Protein AF-A0A1B6MTY8-F1 (afdb_monomer_lite)

InterPro domains:
  IPR000742 EGF-like domain [PS50026] (54-88)

Sequence (133 aa):
MTRERWLWIGLLVTILCVFVRCEDEDDDSSDECSTCTTNEDCGEVEACIDGECQDPCADVCQGEATCNTHNHVPYCTCKPGYTFKRAEGCTIKDGGLEPGSKPGPGPNPQPPPPPPLPPPPPPPPPPPPPPPP

pLDDT: mean 71.47, std 15.59, range [40.22, 94.69]

Foldseek 3Di:
DDPVVVVVVVVVVVVVVVPDPDDDPDPDPPLVPACDDAQVSEDQQWGRDPRYTHRPQPPPADDQWDWGGGRNDIWTWHDPQWDQDPVHGTHGPPPPDDPPDDPDPTPDIPPPDPPDDDDDDDDDDDDDDDDDD

Structure (mmCIF, N/CA/C/O backbone):
data_AF-A0A1B6MTY8-F1
#
_entry.id   AF-A0A1B6MTY8-F1
#
loop_
_atom_site.group_PDB
_atom_site.id
_atom_site.type_symbol
_atom_site.label_atom_id
_atom_site.label_alt_id
_atom_site.label_comp_id
_atom_site.label_asym_id
_atom_site.label_entity_id
_atom_site.label_seq_id
_atom_site.pdbx_PDB_ins_code
_atom_site.Cartn_x
_atom_site.Cartn_y
_atom_site.Cartn_z
_atom_site.occupancy
_atom_site.B_iso_or_equiv
_atom_site.auth_seq_id
_atom_site.auth_comp_id
_atom_site.auth_asym_id
_atom_site.auth_atom_id
_atom_site.pdbx_PDB_model_num
ATOM 1 N N . MET A 1 1 ? 16.488 -30.824 -57.886 1.00 49.78 1 MET A N 1
ATOM 2 C CA . MET A 1 1 ? 15.758 -30.553 -56.629 1.00 49.78 1 MET A CA 1
ATOM 3 C C . MET A 1 1 ? 14.552 -29.694 -56.958 1.00 49.78 1 MET A C 1
ATOM 5 O O . MET A 1 1 ? 14.727 -28.615 -57.504 1.00 49.78 1 MET A O 1
ATOM 9 N N . THR A 1 2 ? 13.348 -30.213 -56.747 1.00 46.84 2 THR A N 1
ATOM 10 C CA . THR A 1 2 ? 12.095 -29.625 -57.229 1.00 46.84 2 THR A CA 1
ATOM 11 C C . THR A 1 2 ? 11.581 -28.507 -56.312 1.00 46.84 2 THR A C 1
ATOM 13 O O . THR A 1 2 ? 11.736 -28.566 -55.092 1.00 46.84 2 THR A O 1
ATOM 16 N N . ARG A 1 3 ? 10.974 -27.472 -56.914 1.00 56.12 3 ARG A N 1
ATOM 17 C CA . ARG A 1 3 ? 10.454 -26.245 -56.269 1.00 56.12 3 ARG A CA 1
ATOM 18 C C . ARG A 1 3 ? 9.418 -26.529 -55.171 1.00 56.12 3 ARG A C 1
ATOM 20 O O . ARG A 1 3 ? 9.255 -25.741 -54.249 1.00 56.12 3 ARG A O 1
ATOM 27 N N . GLU A 1 4 ? 8.783 -27.691 -55.238 1.00 52.12 4 GLU A N 1
ATOM 28 C CA . GLU A 1 4 ? 7.852 -28.210 -54.237 1.00 52.12 4 GLU A CA 1
ATOM 29 C C . GLU A 1 4 ? 8.507 -28.556 -52.888 1.00 52.12 4 GLU A C 1
ATOM 31 O O . GLU A 1 4 ? 7.874 -28.338 -51.861 1.00 52.12 4 GLU A O 1
ATOM 36 N N . ARG A 1 5 ? 9.790 -28.959 -52.824 1.00 56.94 5 ARG A N 1
ATOM 37 C CA . ARG A 1 5 ? 10.466 -29.205 -51.526 1.00 56.94 5 ARG A CA 1
ATOM 38 C C . ARG A 1 5 ? 10.658 -27.932 -50.695 1.00 56.94 5 ARG A C 1
ATOM 40 O O . ARG A 1 5 ? 10.595 -28.012 -49.476 1.00 56.94 5 ARG A O 1
ATOM 47 N N . TRP A 1 6 ? 10.841 -26.771 -51.327 1.00 57.31 6 TRP A N 1
ATOM 48 C CA . TRP A 1 6 ? 10.974 -25.489 -50.621 1.00 57.31 6 TRP A CA 1
ATOM 49 C C . TRP A 1 6 ? 9.640 -24.959 -50.097 1.00 57.31 6 TRP A C 1
ATOM 51 O O . TRP A 1 6 ? 9.615 -24.332 -49.045 1.00 57.31 6 TRP A O 1
ATOM 61 N N . LEU A 1 7 ? 8.533 -25.254 -50.787 1.00 59.12 7 LEU A N 1
ATOM 62 C CA . LEU A 1 7 ? 7.194 -24.873 -50.334 1.00 59.12 7 LEU A CA 1
ATOM 63 C C . LEU A 1 7 ? 6.790 -25.646 -49.073 1.00 59.12 7 LEU A C 1
ATOM 65 O O . LEU A 1 7 ? 6.236 -25.046 -48.164 1.00 59.12 7 LEU A O 1
ATOM 69 N N . TRP A 1 8 ? 7.131 -26.935 -48.972 1.00 62.06 8 TRP A N 1
ATOM 70 C CA . TRP A 1 8 ? 6.869 -27.727 -47.763 1.00 62.06 8 TRP A CA 1
ATOM 71 C C . TRP A 1 8 ? 7.764 -27.341 -46.583 1.00 62.06 8 TRP A C 1
ATOM 73 O O . TRP A 1 8 ? 7.287 -27.329 -45.454 1.00 62.06 8 TRP A O 1
ATOM 83 N N . ILE A 1 9 ? 9.031 -26.986 -46.831 1.00 68.00 9 ILE A N 1
ATOM 84 C CA . ILE A 1 9 ? 9.931 -26.472 -45.785 1.00 68.00 9 ILE A CA 1
ATOM 85 C C . ILE A 1 9 ? 9.452 -25.093 -45.312 1.00 68.00 9 ILE A C 1
ATOM 87 O O . ILE A 1 9 ? 9.348 -24.872 -44.113 1.00 68.00 9 ILE A O 1
ATOM 91 N N . GLY A 1 10 ? 9.085 -24.199 -46.237 1.00 64.75 10 GLY A N 1
ATOM 92 C CA . GLY A 1 10 ? 8.529 -22.885 -45.912 1.00 64.75 10 GLY A CA 1
ATOM 93 C C . GLY A 1 10 ? 7.215 -22.977 -45.137 1.00 64.75 10 GLY A C 1
ATOM 94 O O . GLY A 1 10 ? 7.071 -22.290 -44.135 1.00 64.75 10 GLY A O 1
ATOM 95 N N . LEU A 1 11 ? 6.309 -23.880 -45.537 1.00 66.50 11 LEU A N 1
ATOM 96 C CA . LEU A 1 11 ? 5.036 -24.120 -44.853 1.00 66.50 11 LEU A CA 1
ATOM 97 C C . LEU A 1 11 ? 5.248 -24.685 -43.437 1.00 66.50 11 LEU A C 1
ATOM 99 O O . LEU A 1 11 ? 4.600 -24.223 -42.505 1.00 66.50 11 LEU A O 1
ATOM 103 N N . LEU A 1 12 ? 6.176 -25.634 -43.257 1.00 66.94 12 LEU A N 1
ATOM 104 C CA . LEU A 1 12 ? 6.545 -26.174 -41.940 1.00 66.94 12 LEU A CA 1
ATOM 105 C C . LEU A 1 12 ? 7.155 -25.105 -41.024 1.00 66.94 12 LEU A C 1
ATOM 107 O O . LEU A 1 12 ? 6.809 -25.064 -39.848 1.00 66.94 12 LEU A O 1
ATOM 111 N N . VAL A 1 13 ? 8.007 -24.224 -41.557 1.00 69.06 13 VAL A N 1
ATOM 112 C CA . VAL A 1 13 ? 8.615 -23.114 -40.802 1.00 69.06 13 VAL A CA 1
ATOM 113 C C . VAL A 1 13 ? 7.567 -22.061 -40.426 1.00 69.06 13 VAL A C 1
ATOM 115 O O . VAL A 1 13 ? 7.513 -21.653 -39.272 1.00 69.06 13 VAL A O 1
ATOM 118 N N . THR A 1 14 ? 6.659 -21.688 -41.335 1.00 65.69 14 THR A N 1
ATOM 119 C CA . THR A 1 14 ? 5.555 -20.765 -41.008 1.00 65.69 14 THR A CA 1
ATOM 120 C C . THR A 1 14 ? 4.542 -21.367 -40.037 1.00 65.69 14 THR A C 1
ATOM 122 O O . THR A 1 14 ? 4.039 -20.655 -39.179 1.00 65.69 14 THR A O 1
ATOM 125 N N . ILE A 1 15 ? 4.245 -22.668 -40.135 1.00 68.50 15 ILE A N 1
ATOM 126 C CA . ILE A 1 15 ? 3.325 -23.340 -39.208 1.00 68.50 15 ILE A CA 1
ATOM 127 C C . ILE A 1 15 ? 3.959 -23.443 -37.816 1.00 68.50 15 ILE A C 1
ATOM 129 O O . ILE A 1 15 ? 3.256 -23.222 -36.838 1.00 68.50 15 ILE A O 1
ATOM 133 N N . LEU A 1 16 ? 5.268 -23.697 -37.707 1.00 61.19 16 LEU A N 1
ATOM 134 C CA . LEU A 1 16 ? 5.979 -23.666 -36.422 1.00 61.19 16 LEU A CA 1
ATOM 135 C C . LEU A 1 16 ? 6.031 -22.252 -35.813 1.00 61.19 16 LEU A C 1
ATOM 137 O O . LEU A 1 16 ? 5.823 -22.127 -34.611 1.00 61.19 16 LEU A O 1
ATOM 141 N N . CYS A 1 17 ? 6.192 -21.194 -36.619 1.00 58.16 17 CYS A N 1
ATOM 142 C CA . CYS A 1 17 ? 6.117 -19.806 -36.135 1.00 58.16 17 CYS A CA 1
ATOM 143 C C . CYS A 1 17 ? 4.726 -19.403 -35.609 1.00 58.16 17 CYS A C 1
ATOM 145 O O . CYS A 1 17 ? 4.636 -18.555 -34.734 1.00 58.16 17 CYS A O 1
ATOM 147 N N . VAL A 1 18 ? 3.634 -19.990 -36.115 1.00 63.50 18 VAL A N 1
ATOM 148 C CA . VAL A 1 18 ? 2.256 -19.611 -35.726 1.00 63.50 18 VAL A CA 1
ATOM 149 C C . VAL A 1 18 ? 1.808 -20.243 -34.392 1.00 63.50 18 VAL A C 1
ATOM 151 O O . VAL A 1 18 ? 0.824 -19.794 -33.808 1.00 63.50 18 VAL A O 1
ATOM 154 N N . PHE A 1 19 ? 2.512 -21.260 -33.877 1.00 54.69 19 PHE A N 1
ATOM 155 C CA . PHE A 1 19 ? 2.186 -21.907 -32.592 1.00 54.69 19 PHE A CA 1
ATOM 156 C C . PHE A 1 19 ? 2.894 -21.304 -31.370 1.00 54.69 19 PHE A C 1
ATOM 158 O O . PHE A 1 19 ? 2.528 -21.637 -30.242 1.00 54.69 19 PHE A O 1
ATOM 165 N N . VAL A 1 20 ? 3.856 -20.407 -31.567 1.00 52.75 20 VAL A N 1
ATOM 166 C CA . VAL A 1 20 ? 4.488 -19.662 -30.478 1.00 52.75 20 VAL A CA 1
ATOM 167 C C . VAL A 1 20 ? 3.592 -18.476 -30.134 1.00 52.75 20 VAL A C 1
ATOM 169 O O . VAL A 1 20 ? 3.550 -17.465 -30.829 1.00 52.75 20 VAL A O 1
ATOM 172 N N . ARG A 1 21 ? 2.838 -18.612 -29.046 1.00 63.91 21 ARG A N 1
ATOM 173 C CA . ARG A 1 21 ? 2.448 -17.445 -28.257 1.00 63.91 21 ARG A CA 1
ATOM 174 C C . ARG A 1 21 ? 3.664 -17.112 -27.384 1.00 63.91 21 ARG A C 1
ATOM 176 O O . ARG A 1 21 ? 3.948 -17.886 -26.476 1.00 63.91 21 ARG A O 1
ATOM 183 N N . CYS A 1 22 ? 4.335 -16.001 -27.699 1.00 58.56 22 CYS A N 1
ATOM 184 C CA . CYS A 1 22 ? 5.402 -15.345 -26.924 1.00 58.56 22 CYS A CA 1
ATOM 185 C C . CYS A 1 22 ? 6.779 -16.062 -26.877 1.00 58.56 22 CYS A C 1
ATOM 187 O O . CYS A 1 22 ? 7.146 -16.616 -25.848 1.00 58.56 22 CYS A O 1
ATOM 189 N N . GLU A 1 23 ? 7.564 -15.995 -27.960 1.00 59.91 23 GLU A N 1
ATOM 190 C CA . GLU A 1 23 ? 9.046 -16.077 -27.946 1.00 59.91 23 GLU A CA 1
ATOM 191 C C . GLU A 1 23 ? 9.582 -15.064 -28.977 1.00 59.91 23 GLU A C 1
ATOM 193 O O . GLU A 1 23 ? 10.063 -15.433 -30.048 1.00 59.91 23 GLU A O 1
ATOM 198 N N . ASP A 1 24 ? 9.427 -13.770 -28.688 1.00 53.91 24 ASP A N 1
ATOM 199 C CA . ASP A 1 24 ? 10.161 -12.712 -29.386 1.00 53.91 24 ASP A CA 1
ATOM 200 C C . ASP A 1 24 ? 11.582 -12.635 -28.782 1.00 53.91 24 ASP A C 1
ATOM 202 O O . ASP A 1 24 ? 11.755 -12.294 -27.615 1.00 53.91 24 ASP A O 1
ATOM 206 N N . GLU A 1 25 ? 12.604 -13.011 -29.563 1.00 66.62 25 GLU A N 1
ATOM 207 C CA . GLU A 1 25 ? 14.043 -12.938 -29.222 1.00 66.62 25 GLU A CA 1
ATOM 208 C C . GLU A 1 25 ? 14.661 -11.543 -29.495 1.00 66.62 25 GLU A C 1
ATOM 210 O O . GLU A 1 25 ? 15.845 -11.433 -29.812 1.00 66.62 25 GLU A O 1
ATOM 215 N N . ASP A 1 26 ? 13.897 -10.462 -29.329 1.00 57.94 26 ASP A N 1
ATOM 216 C CA . ASP A 1 26 ? 14.440 -9.103 -29.242 1.00 57.94 26 ASP A CA 1
ATOM 217 C C . ASP A 1 26 ? 14.008 -8.477 -27.898 1.00 57.94 26 ASP A C 1
ATOM 219 O O . ASP A 1 26 ? 12.828 -8.353 -27.590 1.00 57.94 26 ASP A O 1
ATOM 223 N N . ASP A 1 27 ? 15.021 -8.166 -27.088 1.00 57.50 27 ASP A N 1
ATOM 224 C CA . ASP A 1 27 ? 15.048 -7.497 -25.778 1.00 57.50 27 ASP A CA 1
ATOM 225 C C . ASP A 1 27 ? 13.931 -6.431 -25.591 1.00 57.50 27 ASP A C 1
ATOM 227 O O . ASP A 1 27 ? 13.821 -5.523 -26.415 1.00 57.50 27 ASP A O 1
ATOM 231 N N . ASP A 1 28 ? 13.173 -6.521 -24.479 1.00 55.25 28 ASP A N 1
ATOM 232 C CA . ASP A 1 28 ? 12.121 -5.585 -23.986 1.00 55.25 28 ASP A CA 1
ATOM 233 C C . ASP A 1 28 ? 10.642 -5.889 -24.366 1.00 55.25 28 ASP A C 1
ATOM 235 O O . ASP A 1 28 ? 9.925 -5.047 -24.899 1.00 55.25 28 ASP A O 1
ATOM 239 N N . SER A 1 29 ? 10.132 -7.100 -24.090 1.00 58.72 29 SER A N 1
ATOM 240 C CA . SER A 1 29 ? 8.674 -7.364 -24.122 1.00 58.72 29 SER A CA 1
ATOM 241 C C . SER A 1 29 ? 8.241 -8.417 -23.095 1.00 58.72 29 SER A C 1
ATOM 243 O O . SER A 1 29 ? 7.700 -9.477 -23.408 1.00 58.72 29 SER A O 1
ATOM 245 N N . SER A 1 30 ? 8.496 -8.134 -21.820 1.00 55.12 30 SER A N 1
ATOM 246 C CA . SER A 1 30 ? 7.853 -8.854 -20.705 1.00 55.12 30 SER A CA 1
ATOM 247 C C . SER A 1 30 ? 6.538 -8.196 -20.258 1.00 55.12 30 SER A C 1
ATOM 249 O O . SER A 1 30 ? 5.935 -8.632 -19.282 1.00 55.12 30 SER A O 1
ATOM 251 N N . ASP A 1 31 ? 6.075 -7.179 -20.987 1.00 55.59 31 ASP A N 1
ATOM 252 C CA . ASP A 1 31 ? 4.975 -6.283 -20.606 1.00 55.59 31 ASP A CA 1
ATOM 253 C C . ASP A 1 31 ? 3.577 -6.760 -21.053 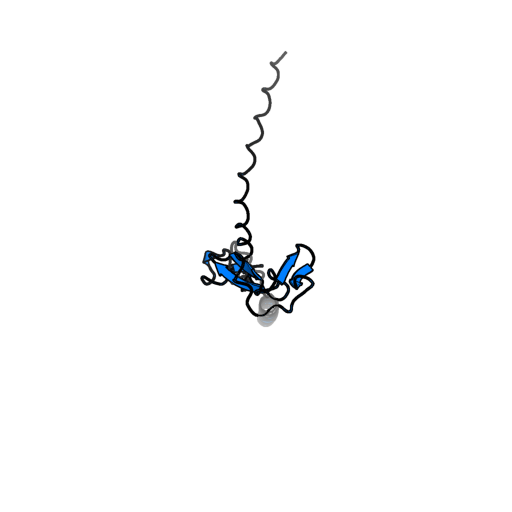1.00 55.59 31 ASP A C 1
ATOM 255 O O . ASP A 1 31 ? 2.567 -6.138 -20.734 1.00 55.59 31 ASP A O 1
ATOM 259 N N . GLU A 1 32 ? 3.465 -7.893 -21.749 1.00 62.84 32 GLU A N 1
ATOM 260 C CA . GLU A 1 32 ? 2.199 -8.362 -22.346 1.00 62.84 32 GLU A CA 1
ATOM 261 C C . GLU A 1 32 ? 1.348 -9.264 -21.418 1.00 62.84 32 GLU A C 1
ATOM 263 O O . GLU A 1 32 ? 0.620 -10.141 -21.888 1.00 62.84 32 GLU A O 1
ATOM 268 N N . CYS A 1 33 ? 1.391 -9.063 -20.094 1.00 67.75 33 CYS A N 1
ATOM 269 C CA . CYS A 1 33 ? 0.287 -9.486 -19.209 1.00 67.75 33 CYS A CA 1
ATOM 270 C C . CYS A 1 33 ? 0.227 -8.731 -17.869 1.00 67.75 33 CYS A C 1
ATOM 272 O O . CYS A 1 33 ? -0.323 -9.247 -16.897 1.00 67.75 33 CYS A O 1
ATOM 274 N N . SER A 1 34 ? 0.789 -7.527 -17.789 1.00 72.25 34 SER A N 1
ATOM 275 C CA . SER A 1 34 ? 0.608 -6.644 -16.634 1.00 72.25 34 SER A CA 1
ATOM 276 C C . SER A 1 34 ? -0.032 -5.346 -17.106 1.00 72.25 34 SER A C 1
ATOM 278 O O . SER A 1 34 ? 0.517 -4.650 -17.955 1.00 72.25 34 SER A O 1
ATOM 280 N N . THR A 1 35 ? -1.209 -5.016 -16.578 1.00 84.62 35 THR A N 1
ATOM 281 C CA . THR A 1 35 ? -1.914 -3.763 -16.879 1.00 84.62 35 THR A CA 1
ATOM 282 C C . THR A 1 35 ? -1.286 -2.563 -16.171 1.00 84.62 35 THR A C 1
ATOM 284 O O . THR A 1 35 ? -1.578 -1.429 -16.536 1.00 84.62 35 THR A O 1
ATOM 287 N N . CYS A 1 36 ? -0.484 -2.800 -15.132 1.00 89.44 36 CYS A N 1
ATOM 288 C CA . CYS A 1 36 ? 0.183 -1.773 -14.343 1.00 89.44 36 CYS A CA 1
ATOM 289 C C . CYS A 1 36 ? 1.546 -2.264 -13.849 1.00 89.44 36 CYS A C 1
ATOM 291 O O . CYS A 1 36 ? 1.744 -3.461 -13.627 1.00 89.44 36 CYS A O 1
ATOM 293 N N . THR A 1 37 ? 2.454 -1.320 -13.607 1.00 88.69 37 THR A N 1
ATOM 294 C CA . THR A 1 37 ? 3.766 -1.589 -12.990 1.00 88.69 37 THR A CA 1
ATOM 295 C C . THR A 1 37 ? 3.913 -0.825 -11.676 1.00 88.69 37 THR A C 1
ATOM 297 O O . THR A 1 37 ? 4.613 -1.254 -10.756 1.00 88.69 37 THR A O 1
ATOM 300 N N . THR A 1 38 ? 3.229 0.309 -11.560 1.00 88.81 38 THR A N 1
ATOM 301 C CA . THR A 1 38 ? 3.229 1.189 -10.399 1.00 88.81 38 THR A CA 1
ATOM 302 C C . THR A 1 38 ? 1.805 1.572 -10.017 1.00 88.81 38 THR A C 1
ATOM 304 O O . THR A 1 38 ? 0.877 1.507 -10.817 1.00 88.81 38 THR A O 1
ATOM 307 N N . ASN A 1 39 ? 1.615 2.000 -8.770 1.00 87.12 39 ASN A N 1
ATOM 308 C CA . ASN A 1 39 ? 0.309 2.458 -8.301 1.00 87.12 39 ASN A CA 1
ATOM 309 C C . ASN A 1 39 ? -0.227 3.656 -9.103 1.00 87.12 39 ASN A C 1
ATOM 311 O O . ASN A 1 39 ? -1.433 3.778 -9.267 1.00 87.12 39 ASN A O 1
ATOM 315 N N . GLU A 1 40 ? 0.664 4.498 -9.631 1.00 90.19 40 GLU A N 1
ATOM 316 C CA . GLU A 1 40 ? 0.315 5.684 -10.423 1.00 90.19 40 GLU A CA 1
ATOM 317 C C . GLU A 1 40 ? -0.265 5.332 -11.804 1.00 90.19 40 GLU A C 1
ATOM 319 O O . GLU A 1 40 ? -0.911 6.177 -12.422 1.00 90.19 40 GLU A O 1
ATOM 324 N N . ASP A 1 41 ? -0.077 4.090 -12.269 1.00 90.31 41 ASP A N 1
ATOM 325 C CA . ASP A 1 41 ? -0.712 3.573 -13.488 1.00 90.31 41 ASP A CA 1
ATOM 326 C C . ASP A 1 41 ? -2.209 3.271 -13.281 1.00 90.31 41 ASP A C 1
ATOM 328 O O . ASP A 1 41 ? -2.957 3.117 -14.248 1.00 90.31 41 ASP A O 1
ATOM 332 N N . CYS A 1 42 ? -2.657 3.195 -12.025 1.00 89.81 42 CYS A N 1
ATOM 333 C CA . CYS A 1 42 ? -4.028 2.878 -11.643 1.00 89.81 42 CYS A CA 1
ATOM 334 C C . CYS A 1 42 ? -4.816 4.125 -11.216 1.00 89.81 42 CYS A C 1
ATOM 336 O O . CYS A 1 42 ? -4.257 5.183 -10.917 1.00 89.81 42 CYS A O 1
ATOM 338 N N . GLY A 1 43 ? -6.146 4.005 -11.164 1.00 88.69 43 GLY A N 1
ATOM 339 C CA . GLY A 1 43 ? -7.012 5.072 -10.670 1.00 88.69 43 GLY A CA 1
ATOM 340 C C . GLY A 1 43 ? -6.723 5.460 -9.214 1.00 88.69 43 GLY A C 1
ATOM 341 O O . GLY A 1 43 ? -6.105 4.727 -8.448 1.00 88.69 43 GLY A O 1
ATOM 342 N N . GLU A 1 44 ? -7.236 6.617 -8.794 1.00 85.50 44 GLU A N 1
ATOM 343 C CA . GLU A 1 44 ? -7.040 7.181 -7.443 1.00 85.50 44 GLU A CA 1
ATOM 344 C C . GLU A 1 44 ? -7.482 6.256 -6.284 1.00 85.50 44 GLU A C 1
ATOM 346 O O . GLU A 1 44 ? -6.982 6.367 -5.160 1.00 85.50 44 GLU A O 1
ATOM 351 N N . VAL A 1 45 ? -8.411 5.339 -6.565 1.00 83.81 45 VAL A N 1
ATOM 352 C CA . VAL A 1 45 ? -8.965 4.350 -5.625 1.00 83.81 45 VAL A CA 1
ATOM 353 C C . VAL A 1 45 ? -8.452 2.924 -5.858 1.00 83.81 45 VAL A C 1
ATOM 355 O O . VAL A 1 45 ? -8.858 2.016 -5.139 1.00 83.81 45 VAL A O 1
ATOM 358 N N . GLU A 1 46 ? -7.562 2.718 -6.823 1.00 89.06 46 GLU A N 1
ATOM 359 C CA . GLU A 1 46 ? -7.030 1.406 -7.214 1.00 89.06 46 GLU A CA 1
ATOM 360 C C . GLU A 1 46 ? -5.539 1.335 -6.884 1.00 89.06 46 GLU A C 1
ATOM 362 O O . GLU A 1 46 ? -4.900 2.360 -6.708 1.00 89.06 46 GLU A O 1
ATOM 367 N N . ALA A 1 47 ? -4.958 0.150 -6.768 1.00 90.69 47 ALA A N 1
ATOM 368 C CA . ALA A 1 47 ? -3.525 -0.036 -6.568 1.00 90.69 47 ALA A CA 1
ATOM 369 C C . ALA A 1 47 ? -3.014 -1.098 -7.536 1.00 90.69 47 ALA A C 1
ATOM 371 O O . ALA A 1 47 ? -3.773 -1.972 -7.957 1.00 90.69 47 ALA A O 1
ATOM 372 N N . CYS A 1 48 ? -1.727 -1.034 -7.869 1.00 92.06 48 CYS A N 1
ATOM 373 C CA . CYS A 1 48 ? -1.124 -2.048 -8.712 1.00 92.06 48 CYS A CA 1
ATOM 374 C C . CYS A 1 48 ? -0.753 -3.263 -7.863 1.00 92.06 48 CYS A C 1
ATOM 376 O O . CYS A 1 48 ? 0.174 -3.209 -7.049 1.00 92.06 48 CYS A O 1
ATOM 378 N N . ILE A 1 49 ? -1.509 -4.346 -8.025 1.00 87.94 49 ILE A N 1
ATOM 379 C CA . ILE A 1 49 ? -1.374 -5.579 -7.251 1.00 87.94 49 ILE A CA 1
ATOM 380 C C . ILE A 1 49 ? -1.202 -6.724 -8.243 1.00 87.94 49 ILE A C 1
ATOM 382 O O . ILE A 1 49 ? -2.065 -6.956 -9.085 1.00 87.94 49 ILE A O 1
ATOM 386 N N . ASP A 1 50 ? -0.056 -7.404 -8.162 1.00 86.62 50 ASP A N 1
ATOM 387 C CA . ASP A 1 50 ? 0.308 -8.521 -9.046 1.00 86.62 50 ASP A CA 1
ATOM 388 C C . ASP A 1 50 ? 0.237 -8.182 -10.550 1.00 86.62 50 ASP A C 1
ATOM 390 O O . ASP A 1 50 ? -0.017 -9.040 -11.390 1.00 86.62 50 ASP A O 1
ATOM 394 N N . GLY A 1 51 ? 0.502 -6.918 -10.897 1.00 86.25 51 GLY A N 1
ATOM 395 C CA . GLY A 1 51 ? 0.479 -6.439 -12.279 1.00 86.25 51 GLY A CA 1
ATOM 396 C C . GLY A 1 51 ? -0.915 -6.093 -12.801 1.00 86.25 51 GLY A C 1
ATOM 397 O O . GLY A 1 51 ? -1.055 -5.819 -13.988 1.00 86.25 51 GLY A O 1
ATOM 398 N N . GLU A 1 52 ? -1.938 -6.064 -11.946 1.00 89.06 52 GLU A N 1
ATOM 399 C CA . GLU A 1 52 ? -3.292 -5.634 -12.296 1.00 89.06 52 GLU A CA 1
ATOM 400 C C . GLU A 1 52 ? -3.761 -4.496 -11.379 1.00 89.06 52 GLU A C 1
ATOM 402 O O . GLU A 1 52 ? -3.474 -4.478 -10.178 1.00 89.06 52 GLU A O 1
ATOM 407 N N . CYS A 1 53 ? -4.504 -3.534 -11.933 1.00 91.19 53 CYS A N 1
ATOM 408 C CA . CYS A 1 53 ? -5.143 -2.496 -11.126 1.00 91.19 53 CYS A CA 1
ATOM 409 C C . CYS A 1 53 ? -6.334 -3.089 -10.375 1.00 91.19 53 CYS A C 1
ATOM 411 O O . CYS A 1 53 ? -7.323 -3.502 -10.981 1.00 91.19 53 CYS A O 1
ATOM 413 N N . GLN A 1 54 ? -6.227 -3.142 -9.051 1.00 90.31 54 GLN A N 1
ATOM 414 C CA . GLN A 1 54 ? -7.229 -3.746 -8.180 1.00 90.31 54 GLN A CA 1
ATOM 415 C C . GLN A 1 54 ? -7.540 -2.832 -6.998 1.00 90.31 54 GLN A C 1
ATOM 417 O O . GLN A 1 54 ? -6.705 -2.049 -6.548 1.00 90.31 54 GLN A O 1
ATOM 422 N N . ASP A 1 55 ? -8.761 -2.936 -6.478 1.00 87.75 55 ASP A N 1
ATOM 423 C CA . ASP A 1 55 ? -9.162 -2.224 -5.271 1.00 87.75 55 ASP A CA 1
ATOM 424 C C . ASP A 1 55 ? -8.405 -2.795 -4.055 1.00 87.75 55 ASP A C 1
ATOM 426 O O . ASP A 1 55 ? -8.632 -3.948 -3.674 1.00 87.75 55 ASP A O 1
ATOM 430 N N . PRO A 1 56 ? -7.529 -2.015 -3.393 1.00 83.69 56 PRO A N 1
ATOM 431 C CA . PRO A 1 56 ? -6.733 -2.521 -2.277 1.00 83.69 56 PRO A CA 1
ATOM 432 C C . PRO A 1 56 ? -7.583 -2.813 -1.029 1.00 83.69 56 PRO A C 1
ATOM 434 O O . PRO A 1 56 ? -7.079 -3.349 -0.041 1.00 83.69 56 PRO A O 1
ATOM 437 N N . CYS A 1 57 ? -8.868 -2.448 -1.035 1.00 81.62 57 CYS A N 1
ATOM 438 C CA . CYS A 1 57 ? -9.806 -2.712 0.047 1.00 81.62 57 CYS A CA 1
ATOM 439 C C . CYS A 1 57 ? -10.366 -4.145 0.051 1.00 81.62 57 CYS A C 1
ATOM 441 O O . CYS A 1 57 ? -10.802 -4.592 1.118 1.00 81.62 57 CYS A O 1
ATOM 443 N N . ALA A 1 58 ? -10.339 -4.863 -1.078 1.00 78.56 58 ALA A N 1
ATOM 444 C CA . ALA A 1 58 ? -10.980 -6.173 -1.231 1.00 78.56 58 ALA A CA 1
ATOM 445 C C . ALA A 1 58 ? -10.468 -7.236 -0.238 1.00 78.56 58 ALA A C 1
ATOM 447 O O . ALA A 1 58 ? -11.269 -8.00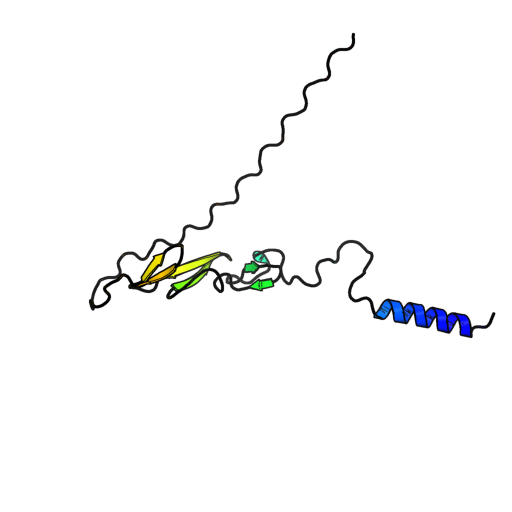3 0.299 1.00 78.56 58 ALA A O 1
ATOM 448 N N . ASP A 1 59 ? -9.166 -7.226 0.071 1.00 71.50 59 ASP A N 1
ATOM 449 C CA . ASP A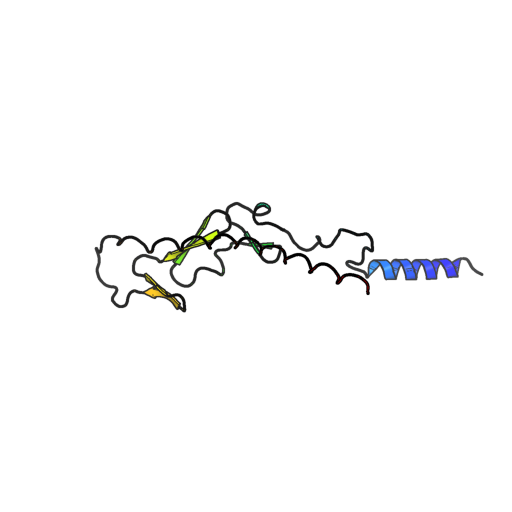 1 59 ? -8.519 -8.265 0.891 1.00 71.50 59 ASP A CA 1
ATOM 450 C C . ASP A 1 59 ? -7.988 -7.776 2.248 1.00 71.50 59 ASP A C 1
ATOM 452 O O . ASP A 1 59 ? -7.563 -8.574 3.090 1.00 71.50 59 ASP A O 1
ATOM 456 N N . VAL A 1 60 ? -8.013 -6.464 2.504 1.00 73.94 60 VAL A N 1
ATOM 457 C CA . VAL A 1 60 ? -7.358 -5.885 3.690 1.00 73.94 60 VAL A CA 1
ATOM 458 C C . VAL A 1 60 ? -8.311 -5.716 4.870 1.00 73.94 60 VAL A C 1
ATOM 460 O O . VAL A 1 60 ? -7.937 -5.994 6.015 1.00 73.94 60 VAL A O 1
ATOM 463 N N . CYS A 1 61 ? -9.548 -5.278 4.629 1.00 74.12 61 CYS A N 1
ATOM 464 C CA . CYS A 1 61 ? -10.501 -5.021 5.706 1.00 74.12 61 CYS A CA 1
ATOM 465 C C . CYS A 1 61 ? -11.426 -6.217 5.930 1.00 74.12 61 CYS A C 1
ATOM 467 O O . CYS A 1 61 ? -12.226 -6.571 5.073 1.00 74.12 61 CYS A O 1
ATOM 469 N N . GLN A 1 62 ? -11.368 -6.803 7.127 1.00 71.25 62 GLN A N 1
ATOM 470 C CA . GLN A 1 62 ? -12.194 -7.953 7.500 1.00 71.25 62 GLN A CA 1
ATOM 471 C C . GLN A 1 62 ? -13.312 -7.564 8.482 1.00 71.25 62 GLN A C 1
ATOM 473 O O . GLN A 1 62 ? -13.100 -6.787 9.422 1.00 71.25 62 GLN A O 1
ATOM 478 N N . GLY A 1 63 ? -14.492 -8.165 8.303 1.00 73.12 63 GLY A N 1
ATOM 479 C CA . GLY A 1 63 ? -15.660 -7.993 9.174 1.00 73.12 63 GLY A CA 1
ATOM 480 C C . GLY A 1 63 ? -16.514 -6.764 8.839 1.00 73.12 63 GLY A C 1
ATOM 481 O O . GLY A 1 63 ? -16.570 -6.313 7.700 1.00 73.12 63 GLY A O 1
ATOM 482 N N . GLU A 1 64 ? -17.200 -6.212 9.843 1.00 74.00 64 GLU A N 1
ATOM 483 C CA . GLU A 1 64 ? -18.100 -5.053 9.702 1.00 74.00 64 GLU A CA 1
ATOM 484 C C . GLU A 1 64 ? -17.312 -3.727 9.699 1.00 74.00 64 GLU A C 1
ATOM 486 O O . GLU A 1 64 ? -17.454 -2.873 10.585 1.00 74.00 64 GLU A O 1
ATOM 491 N N . ALA A 1 65 ? -16.440 -3.581 8.701 1.00 78.31 65 ALA A N 1
ATOM 492 C CA . ALA A 1 65 ? -15.616 -2.404 8.454 1.00 78.31 65 ALA A CA 1
ATOM 493 C C . ALA A 1 65 ? -16.037 -1.698 7.159 1.00 78.31 65 ALA A C 1
ATOM 495 O O . ALA A 1 65 ? -16.335 -2.335 6.155 1.00 78.31 65 ALA A O 1
ATOM 496 N N . THR A 1 66 ? -16.019 -0.371 7.172 1.00 82.25 66 THR A N 1
ATOM 497 C CA . THR A 1 66 ? -16.023 0.447 5.960 1.00 82.25 66 THR A CA 1
ATOM 498 C C . THR A 1 66 ? -14.576 0.648 5.524 1.00 82.25 66 THR A C 1
ATOM 500 O O . THR A 1 66 ? -13.781 1.173 6.307 1.00 82.25 66 THR A O 1
ATOM 503 N N . CYS A 1 67 ? -14.236 0.250 4.299 1.00 82.00 67 CYS A N 1
ATOM 504 C CA . CYS A 1 67 ? -12.934 0.549 3.711 1.00 82.00 67 CYS A CA 1
ATOM 505 C C . CYS A 1 67 ? -12.994 1.802 2.837 1.00 82.00 67 CYS A C 1
ATOM 507 O O . CYS A 1 67 ? -14.007 2.071 2.187 1.00 82.00 67 CYS A O 1
ATOM 509 N N . ASN A 1 68 ? -11.915 2.575 2.838 1.00 84.56 68 ASN A N 1
ATOM 510 C CA . ASN A 1 68 ? -11.727 3.694 1.932 1.00 84.56 68 ASN A CA 1
ATOM 511 C C . ASN A 1 68 ? -10.285 3.699 1.419 1.00 84.56 68 ASN A C 1
ATOM 513 O O . ASN A 1 68 ? -9.357 3.639 2.222 1.00 84.56 68 ASN A O 1
ATOM 517 N N . THR A 1 69 ? -10.093 3.770 0.107 1.00 81.38 69 THR A N 1
ATOM 518 C CA . THR A 1 69 ? -8.757 3.858 -0.487 1.00 81.38 69 THR A CA 1
ATOM 519 C C . THR A 1 69 ? -8.325 5.315 -0.548 1.00 81.38 69 THR A C 1
ATOM 521 O O . THR A 1 69 ? -9.057 6.165 -1.049 1.00 81.38 69 THR A O 1
ATOM 524 N N . HIS A 1 70 ? -7.132 5.612 -0.042 1.00 84.62 70 HIS A N 1
ATOM 525 C CA . HIS A 1 70 ? -6.535 6.936 -0.144 1.00 84.62 70 HIS A CA 1
ATOM 526 C C . HIS A 1 70 ? -5.074 6.803 -0.562 1.00 84.62 70 HIS A C 1
ATOM 528 O O . HIS A 1 70 ? -4.272 6.203 0.156 1.00 84.62 70 HIS A O 1
ATOM 534 N N . ASN A 1 71 ? -4.729 7.375 -1.720 1.00 85.31 71 ASN A N 1
ATOM 535 C CA . ASN A 1 71 ? -3.392 7.292 -2.313 1.00 85.31 71 ASN A CA 1
ATOM 536 C C . ASN A 1 71 ? -2.932 5.835 -2.514 1.00 85.31 71 ASN A C 1
ATOM 538 O O . ASN A 1 71 ? -1.841 5.466 -2.077 1.00 85.31 71 ASN A O 1
ATOM 542 N N . HIS A 1 72 ? -3.793 5.005 -3.116 1.00 86.88 72 HIS A N 1
ATOM 543 C CA . HIS A 1 72 ? -3.542 3.577 -3.372 1.00 86.88 72 HIS A CA 1
ATOM 544 C C . HIS A 1 72 ? -3.346 2.722 -2.098 1.00 86.88 72 HIS A C 1
ATOM 546 O O . HIS A 1 72 ? -2.922 1.570 -2.168 1.00 86.88 72 HIS A O 1
ATOM 552 N N . VAL A 1 73 ? -3.651 3.276 -0.914 1.00 84.06 73 VAL A N 1
ATOM 553 C CA . VAL A 1 73 ? -3.544 2.600 0.388 1.00 84.06 73 VAL A CA 1
ATOM 554 C C . VAL A 1 73 ? -4.941 2.406 0.987 1.00 84.06 73 VAL A C 1
ATOM 556 O O . VAL A 1 73 ? -5.708 3.370 1.058 1.00 84.06 73 VAL A O 1
ATOM 559 N N . PRO A 1 74 ? -5.286 1.198 1.462 1.00 80.12 74 PRO A N 1
ATOM 560 C CA . PRO A 1 74 ? -6.586 0.928 2.061 1.00 80.12 74 PRO A CA 1
ATOM 561 C C . PRO A 1 74 ? -6.644 1.403 3.518 1.00 80.12 74 PRO A C 1
ATOM 563 O O . PRO A 1 74 ? -5.763 1.111 4.331 1.00 80.12 74 PRO A O 1
ATOM 566 N N . TYR A 1 75 ? -7.726 2.096 3.870 1.00 81.19 75 TYR A N 1
ATOM 567 C CA . TYR A 1 75 ? -8.031 2.543 5.227 1.00 81.19 75 TYR A CA 1
ATOM 568 C C . TYR A 1 75 ? -9.310 1.882 5.743 1.00 81.19 75 TYR A C 1
ATOM 570 O O . TYR A 1 75 ? -10.414 2.180 5.289 1.00 81.19 75 TYR A O 1
ATOM 578 N N . CYS A 1 76 ? -9.170 1.023 6.753 1.00 79.94 76 CYS A N 1
ATOM 579 C CA . CYS A 1 76 ? -10.294 0.346 7.395 1.00 79.94 76 CYS A CA 1
ATOM 580 C C . CYS A 1 76 ? -10.854 1.161 8.570 1.00 79.94 76 CYS A C 1
ATOM 582 O O . CYS A 1 76 ? -10.119 1.546 9.482 1.00 79.94 76 CYS A O 1
ATOM 584 N N . THR A 1 77 ? -12.174 1.347 8.608 1.00 80.06 77 THR A N 1
ATOM 585 C CA . THR A 1 77 ? -12.899 1.948 9.738 1.00 80.06 77 THR A CA 1
ATOM 586 C C . THR A 1 77 ? -14.020 1.016 10.198 1.00 80.06 77 THR A C 1
ATOM 588 O O . THR A 1 77 ? -14.959 0.767 9.450 1.00 80.06 77 THR A O 1
ATOM 591 N N . CYS A 1 78 ? -13.973 0.503 11.432 1.00 79.50 78 CYS A N 1
ATOM 592 C CA . CYS A 1 78 ? -15.051 -0.352 11.949 1.00 79.50 78 CYS A CA 1
ATOM 593 C C . CYS A 1 78 ? -16.372 0.420 12.109 1.00 79.50 78 CYS A C 1
ATOM 595 O O . CYS A 1 78 ? -16.370 1.580 12.540 1.00 79.50 78 CYS A O 1
ATOM 597 N N . LYS A 1 79 ? -17.509 -0.244 11.855 1.00 75.88 79 LYS A N 1
ATOM 598 C CA . LYS A 1 79 ? -18.833 0.317 12.160 1.00 75.88 79 LYS A CA 1
ATOM 599 C C . LYS A 1 79 ? -18.963 0.664 13.653 1.00 75.88 79 LYS A C 1
ATOM 601 O O . LYS A 1 79 ? -18.344 0.017 14.505 1.00 75.88 79 LYS A O 1
ATOM 606 N N . PRO A 1 80 ? -19.805 1.653 14.005 1.00 74.31 80 PRO A N 1
ATOM 607 C CA . PRO A 1 80 ? -20.105 1.957 15.400 1.00 74.31 80 PRO A CA 1
ATOM 608 C C . PRO A 1 80 ? -20.535 0.700 16.171 1.00 74.31 80 PRO A C 1
ATOM 610 O O . PRO A 1 80 ? -21.402 -0.042 15.718 1.00 74.31 80 PRO A O 1
ATOM 613 N N . GLY A 1 81 ? -19.916 0.455 17.330 1.00 71.75 81 GLY A N 1
ATOM 614 C CA . GLY A 1 81 ? -20.165 -0.742 18.149 1.00 71.75 81 GLY A CA 1
ATOM 615 C C . GLY A 1 81 ? -19.207 -1.916 17.906 1.00 71.75 81 GLY A C 1
ATOM 616 O O . GLY A 1 81 ? -19.218 -2.863 18.691 1.00 71.75 81 GLY A O 1
ATOM 617 N N . TYR A 1 82 ? -18.330 -1.838 16.902 1.00 74.25 82 TYR A N 1
ATOM 618 C CA . TYR A 1 82 ? -17.299 -2.843 16.622 1.00 74.25 82 TYR A CA 1
ATOM 619 C C . TYR A 1 82 ? -15.901 -2.371 17.074 1.00 74.25 82 TYR A C 1
ATOM 621 O O . TYR A 1 82 ? -15.644 -1.174 17.226 1.00 74.25 82 TYR A O 1
ATOM 629 N N . THR A 1 83 ? -14.991 -3.315 17.321 1.00 74.12 83 THR A N 1
ATOM 630 C CA . THR A 1 83 ? -13.578 -3.101 17.679 1.00 74.12 83 THR A CA 1
ATOM 631 C C . THR A 1 83 ? -12.694 -3.966 16.799 1.00 74.12 83 THR A C 1
ATOM 633 O O . THR A 1 83 ? -12.978 -5.146 16.628 1.00 74.12 83 THR A O 1
ATOM 636 N N . PHE A 1 84 ? -11.608 -3.399 16.274 1.00 70.25 84 PHE A N 1
ATOM 637 C CA . PHE A 1 84 ? -10.652 -4.154 15.473 1.00 70.25 84 PHE A CA 1
ATOM 638 C C . PHE A 1 84 ? -9.753 -5.025 16.353 1.00 70.25 84 PHE A C 1
ATOM 640 O O . PHE A 1 84 ? -9.096 -4.532 17.274 1.00 70.25 84 PHE A O 1
ATOM 647 N N . LYS A 1 85 ? -9.673 -6.310 16.025 1.00 71.88 85 LYS A N 1
ATOM 648 C CA . LYS A 1 85 ? -8.707 -7.257 16.571 1.00 71.88 85 LYS A CA 1
ATOM 649 C C . LYS A 1 85 ? -7.841 -7.780 15.432 1.00 71.88 85 LYS A C 1
ATOM 651 O O . LYS A 1 85 ? -8.355 -8.289 14.447 1.00 71.88 85 LYS A O 1
ATOM 656 N N . ARG A 1 86 ? -6.515 -7.717 15.589 1.00 65.75 86 ARG A N 1
ATOM 657 C CA . ARG A 1 86 ? -5.538 -8.082 14.541 1.00 65.75 86 ARG A CA 1
ATOM 658 C C . ARG A 1 86 ? -5.757 -9.476 13.927 1.00 65.75 86 ARG A C 1
ATOM 660 O O . ARG A 1 86 ? -5.442 -9.657 12.762 1.00 65.75 86 ARG A O 1
ATOM 667 N N . ALA A 1 87 ? -6.259 -10.438 14.703 1.00 69.38 87 ALA A N 1
ATOM 668 C CA . ALA A 1 87 ? -6.505 -11.806 14.243 1.00 69.38 87 ALA A CA 1
ATOM 669 C C . ALA A 1 87 ? -7.934 -12.057 13.723 1.00 69.38 87 ALA A C 1
ATOM 671 O O . ALA A 1 87 ? -8.151 -13.040 13.029 1.00 69.38 87 ALA A O 1
ATOM 672 N N . GLU A 1 88 ? -8.904 -11.213 14.090 1.00 70.12 88 GLU A N 1
ATOM 673 C CA . GLU A 1 88 ? -10.343 -11.481 13.906 1.00 70.12 88 GLU A CA 1
ATOM 674 C C . GLU A 1 88 ? -11.056 -10.378 13.093 1.00 70.12 88 GLU A C 1
ATOM 676 O O . GLU A 1 88 ? -12.242 -10.497 12.798 1.00 70.12 88 GLU A O 1
ATOM 681 N N . GLY A 1 89 ? -10.366 -9.286 12.747 1.00 72.06 89 GLY A N 1
ATOM 682 C CA . GLY A 1 89 ? -10.969 -8.120 12.099 1.00 72.06 89 GLY A CA 1
ATOM 683 C C . GLY A 1 89 ? -11.851 -7.300 13.048 1.00 72.06 89 GLY A C 1
ATOM 684 O O . GLY A 1 89 ? -11.635 -7.274 14.262 1.00 72.06 89 GLY A O 1
ATOM 685 N N . CYS A 1 90 ? -12.831 -6.572 12.508 1.00 78.00 90 CYS A N 1
ATOM 686 C CA . CYS A 1 90 ? -13.795 -5.821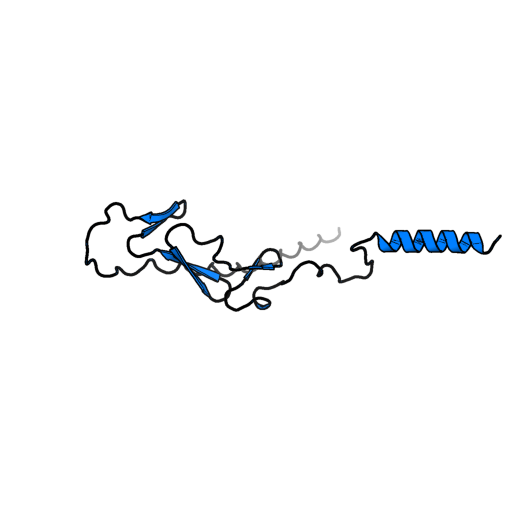 13.319 1.00 78.00 90 CYS A CA 1
ATOM 687 C C . CYS A 1 90 ? -14.824 -6.763 13.978 1.00 78.00 90 CYS A C 1
ATOM 689 O O . CYS A 1 90 ? -15.679 -7.320 13.293 1.00 78.00 90 CYS A O 1
ATOM 691 N N . THR A 1 91 ? -14.811 -6.872 15.311 1.00 76.62 91 THR A N 1
ATOM 692 C CA . THR A 1 91 ? -15.750 -7.690 16.110 1.00 76.62 91 THR A CA 1
ATOM 693 C C . THR A 1 91 ? -16.637 -6.825 17.010 1.00 76.62 91 THR A C 1
ATOM 695 O O . THR A 1 91 ? -16.192 -5.775 17.473 1.00 76.62 91 THR A O 1
ATOM 698 N N . ILE A 1 92 ? -17.873 -7.245 17.308 1.00 75.38 92 ILE A N 1
ATOM 699 C CA . ILE A 1 92 ? -18.770 -6.514 18.225 1.00 75.38 92 ILE A CA 1
ATOM 700 C C . ILE A 1 92 ? -18.089 -6.342 19.589 1.00 75.38 92 ILE A C 1
ATOM 702 O O . ILE A 1 92 ? -17.484 -7.276 20.110 1.00 75.38 92 ILE A O 1
ATOM 706 N N . LYS A 1 93 ? -18.179 -5.144 20.178 1.00 70.44 93 LYS A N 1
ATOM 707 C CA . LYS A 1 93 ? -17.888 -4.961 21.606 1.00 70.44 93 LYS A CA 1
ATOM 708 C C . LYS A 1 93 ? -18.929 -5.766 22.374 1.00 70.44 93 LYS A C 1
ATOM 710 O O . LYS A 1 93 ? -20.088 -5.358 22.377 1.00 70.44 93 LYS A O 1
ATOM 715 N N . ASP A 1 94 ? -18.544 -6.907 22.944 1.00 60.62 94 ASP A N 1
ATOM 716 C CA . ASP A 1 94 ? -19.406 -7.754 23.776 1.00 60.62 94 ASP A CA 1
ATOM 717 C C . ASP A 1 94 ? -20.295 -6.883 24.690 1.00 60.62 94 ASP A C 1
ATOM 719 O O . ASP A 1 94 ? -19.797 -6.255 25.624 1.00 60.62 94 ASP A O 1
ATOM 723 N N . GLY A 1 95 ? -21.596 -6.775 24.376 1.00 56.78 95 GLY A N 1
ATOM 724 C CA . GLY A 1 95 ? -22.558 -5.982 25.162 1.00 56.78 95 GLY A CA 1
ATOM 725 C C . GLY A 1 95 ? -23.403 -4.929 24.429 1.00 56.78 95 GLY A C 1
ATOM 726 O O . GLY A 1 95 ? -23.905 -4.012 25.075 1.00 56.78 95 GLY A O 1
ATOM 727 N N . GLY A 1 96 ? -23.594 -5.010 23.110 1.00 60.16 96 GLY A N 1
ATOM 728 C CA . GLY A 1 96 ? -24.471 -4.077 22.390 1.00 60.16 96 GLY A CA 1
ATOM 729 C C . GLY A 1 96 ? -25.951 -4.182 22.790 1.00 60.16 96 GLY A C 1
ATOM 730 O O . GLY A 1 96 ? -26.601 -5.142 22.396 1.00 60.16 96 GLY A O 1
ATOM 731 N N . LEU A 1 97 ? -26.468 -3.181 23.521 1.00 45.94 97 LEU A N 1
ATOM 732 C CA . LEU A 1 97 ? -27.879 -2.740 23.581 1.00 45.94 97 LEU A CA 1
ATOM 733 C C . LEU A 1 97 ? -27.995 -1.436 24.414 1.00 45.94 97 LEU A C 1
ATOM 735 O O . LEU A 1 97 ? -28.677 -1.398 25.426 1.00 45.94 97 LEU A O 1
ATOM 739 N N . GLU A 1 98 ? -27.336 -0.345 24.010 1.00 46.03 98 GLU A N 1
ATOM 740 C CA . GLU A 1 98 ? -27.599 0.986 24.597 1.00 46.03 98 GLU A CA 1
ATOM 741 C C . GLU A 1 98 ? -27.923 1.985 23.466 1.00 46.03 98 GLU A C 1
ATOM 743 O O . GLU A 1 98 ? -27.026 2.396 22.721 1.00 46.03 98 GLU A O 1
ATOM 748 N N . PRO A 1 99 ? -29.201 2.368 23.268 1.00 46.50 99 PRO A N 1
ATOM 749 C CA . PRO A 1 99 ? -29.580 3.395 22.306 1.00 46.50 99 PRO A CA 1
ATOM 750 C C . PRO A 1 99 ? -29.203 4.774 22.866 1.00 46.50 99 PRO A C 1
ATOM 752 O O . PRO A 1 99 ? -29.839 5.273 23.790 1.00 46.50 99 PRO A O 1
ATOM 755 N N . GLY A 1 100 ? -28.167 5.404 22.305 1.00 53.78 100 GLY A N 1
ATOM 756 C CA . GLY A 1 100 ? -27.810 6.792 22.633 1.00 53.78 100 GLY A CA 1
ATOM 757 C C . GLY A 1 100 ? -26.374 7.036 23.096 1.00 53.78 100 GLY A C 1
ATOM 758 O O . GLY A 1 100 ? -26.056 8.160 23.490 1.00 53.78 100 GLY A O 1
ATOM 759 N N . SER A 1 101 ? -25.476 6.051 23.031 1.00 42.59 101 SER A N 1
ATOM 760 C CA . SER A 1 101 ? -24.054 6.318 23.260 1.00 42.59 101 SER A CA 1
ATOM 761 C C . SER A 1 101 ? -23.531 7.246 22.156 1.00 42.59 101 SER A C 1
ATOM 763 O O . SER A 1 101 ? -23.545 6.888 20.978 1.00 42.59 101 SER A O 1
ATOM 765 N N . LYS A 1 102 ? -23.084 8.456 22.530 1.00 40.22 102 LYS A N 1
ATOM 766 C CA . LYS A 1 102 ? -22.330 9.356 21.640 1.00 40.22 102 LYS A CA 1
ATOM 767 C C . LYS A 1 102 ? -21.274 8.547 20.875 1.00 40.22 102 LYS A C 1
ATOM 769 O O . LYS A 1 102 ? -20.687 7.648 21.484 1.00 40.22 102 LYS A O 1
ATOM 774 N N . PRO A 1 103 ? -20.969 8.885 19.607 1.00 43.91 103 PRO A N 1
ATOM 775 C CA . PRO A 1 103 ? -19.783 8.357 18.952 1.00 43.91 103 PRO A CA 1
ATOM 776 C C . PRO A 1 103 ? -18.596 8.576 19.893 1.00 43.91 103 PRO A C 1
ATOM 778 O O . PRO A 1 103 ? -18.221 9.715 20.177 1.00 43.91 103 PRO A O 1
ATOM 781 N N . GLY A 1 104 ? -18.047 7.494 20.446 1.00 43.50 104 GLY A N 1
ATOM 782 C CA . GLY A 1 104 ? -16.687 7.554 20.960 1.00 43.50 104 GLY A CA 1
ATOM 783 C C . GLY A 1 104 ? -15.784 7.940 19.788 1.00 43.50 104 GLY A C 1
ATOM 784 O O . GLY A 1 104 ? -16.159 7.655 18.644 1.00 43.50 104 GLY A O 1
ATOM 785 N N . PRO A 1 105 ? -14.633 8.593 20.020 1.00 42.03 105 PRO A N 1
ATOM 786 C CA . PRO A 1 105 ? -13.669 8.780 18.946 1.00 42.03 105 PRO A CA 1
ATOM 787 C C . PRO A 1 105 ? -13.472 7.418 18.276 1.00 42.03 105 PRO A C 1
ATOM 789 O O . PRO A 1 105 ? -13.242 6.415 18.961 1.00 42.03 105 PRO A O 1
ATOM 792 N N . GLY A 1 106 ? -13.711 7.367 16.962 1.00 43.84 106 GLY A N 1
ATOM 793 C CA . GLY A 1 106 ? -13.509 6.155 16.178 1.00 43.84 106 GLY A CA 1
ATOM 794 C C . GLY A 1 106 ? -12.098 5.614 16.423 1.00 43.84 106 GLY A C 1
ATOM 795 O O . GLY A 1 106 ? -11.236 6.356 16.913 1.00 43.84 106 GLY A O 1
ATOM 796 N N . PRO A 1 107 ? -11.832 4.331 16.132 1.00 53.31 107 PRO A N 1
ATOM 797 C CA . PRO A 1 107 ? -10.459 3.864 16.179 1.00 53.31 107 PRO A CA 1
ATOM 798 C C . PRO A 1 107 ? -9.631 4.786 15.283 1.00 53.31 107 PRO A C 1
ATOM 800 O O . PRO A 1 107 ? -10.065 5.153 14.190 1.00 53.31 107 PRO A O 1
ATOM 803 N N . ASN A 1 108 ? -8.480 5.215 15.802 1.00 45.66 108 ASN A N 1
ATOM 804 C CA . ASN A 1 108 ? -7.519 5.986 15.028 1.00 45.66 108 ASN A CA 1
ATOM 805 C C . ASN A 1 108 ? -7.318 5.245 13.694 1.00 45.66 108 ASN A C 1
ATOM 807 O O . ASN A 1 108 ? -7.207 4.011 13.746 1.00 45.66 108 ASN A O 1
ATOM 811 N N . PRO A 1 109 ? -7.301 5.936 12.538 1.00 50.53 109 PRO A N 1
ATOM 812 C CA . PRO A 1 109 ? -6.976 5.306 11.264 1.00 50.53 109 PRO A CA 1
ATOM 813 C C . PRO A 1 109 ? -5.769 4.397 11.472 1.00 50.53 109 PRO A C 1
ATOM 815 O O . PRO A 1 109 ? -4.853 4.795 12.205 1.00 50.53 109 PRO A O 1
ATOM 818 N N . GLN A 1 110 ? -5.768 3.186 10.895 1.00 46.88 110 GLN A N 1
ATOM 819 C CA . GLN A 1 110 ? -4.528 2.411 10.847 1.00 46.88 110 GLN A CA 1
ATOM 820 C C . GLN A 1 110 ? -3.446 3.382 10.367 1.00 46.88 110 GLN A C 1
ATOM 822 O O . GLN A 1 110 ? -3.637 4.002 9.316 1.00 46.88 110 GLN A O 1
ATOM 827 N N . PRO A 1 111 ? -2.394 3.634 11.174 1.00 49.31 111 PRO A N 1
ATOM 828 C CA . PRO A 1 111 ? -1.362 4.553 10.750 1.00 49.31 111 PRO A CA 1
ATOM 829 C C . PRO A 1 111 ? -0.859 4.048 9.399 1.00 49.31 111 PRO A C 1
ATOM 831 O O . PRO A 1 111 ? -0.768 2.825 9.222 1.00 49.31 111 PRO A O 1
ATOM 834 N N . PRO A 1 112 ? -0.599 4.958 8.444 1.00 46.50 112 PRO A N 1
ATOM 835 C CA . PRO A 1 112 ? -0.067 4.554 7.155 1.00 46.50 112 PRO A CA 1
ATOM 836 C C . PRO A 1 112 ? 1.125 3.617 7.385 1.00 46.50 112 PRO A C 1
ATOM 838 O O . PRO A 1 112 ? 1.836 3.785 8.390 1.00 46.50 112 PRO A O 1
ATOM 841 N N . PRO A 1 113 ? 1.328 2.613 6.512 1.00 49.19 113 PRO A N 1
ATOM 842 C CA . PRO A 1 113 ? 2.495 1.754 6.618 1.00 49.19 113 PRO A CA 1
ATOM 843 C C . PRO A 1 113 ? 3.746 2.634 6.773 1.00 49.19 113 PRO A C 1
ATOM 845 O O . PRO A 1 113 ? 3.825 3.699 6.148 1.00 49.19 113 PRO A O 1
ATOM 848 N N . PRO A 1 114 ? 4.693 2.259 7.653 1.00 51.56 114 PRO A N 1
ATOM 849 C CA . PRO A 1 114 ? 5.906 3.042 7.818 1.00 51.56 114 PRO A CA 1
ATOM 850 C C . PRO A 1 114 ? 6.598 3.176 6.454 1.00 51.56 114 PRO A C 1
ATOM 852 O O . PRO A 1 114 ? 6.549 2.230 5.662 1.00 51.56 114 PRO A O 1
ATOM 855 N N . PRO A 1 115 ? 7.235 4.326 6.163 1.00 58.53 115 PRO A N 1
ATOM 856 C CA . PRO A 1 115 ? 7.985 4.481 4.926 1.00 58.53 115 PRO A CA 1
ATOM 857 C C . PRO A 1 115 ? 9.016 3.349 4.799 1.00 58.53 115 PRO A C 1
ATOM 859 O O . PRO A 1 115 ? 9.525 2.876 5.826 1.00 58.53 115 PRO A O 1
ATOM 862 N N . PRO A 1 116 ? 9.333 2.905 3.568 1.00 67.44 116 PRO A N 1
ATOM 863 C CA . PRO A 1 116 ? 10.351 1.888 3.358 1.00 67.44 116 PRO A CA 1
ATOM 864 C C . PRO A 1 116 ? 11.650 2.312 4.046 1.00 67.44 116 PRO A C 1
ATOM 866 O O . PRO A 1 116 ? 12.041 3.483 4.016 1.00 67.44 116 PRO A O 1
ATOM 869 N N . LEU A 1 117 ? 12.299 1.356 4.711 1.00 74.81 117 LEU A N 1
ATOM 870 C CA . LEU A 1 117 ? 13.588 1.607 5.344 1.00 74.81 117 LEU A CA 1
ATOM 871 C C . LEU A 1 117 ? 14.596 2.058 4.274 1.00 74.81 117 LEU A C 1
ATOM 873 O O . LEU A 1 117 ? 14.567 1.534 3.156 1.00 74.81 117 LEU A O 1
ATOM 877 N N . PRO A 1 118 ? 15.499 3.001 4.594 1.00 82.69 118 PRO A N 1
ATOM 878 C CA . PRO A 1 118 ? 16.572 3.354 3.679 1.00 82.69 118 PRO A CA 1
ATOM 879 C C . PRO A 1 118 ? 17.412 2.107 3.357 1.00 82.69 118 PRO A C 1
ATOM 881 O O . PRO A 1 118 ? 17.563 1.235 4.224 1.00 82.69 118 PRO A O 1
ATOM 884 N N . PRO A 1 119 ? 17.974 2.010 2.138 1.00 84.25 119 PRO A N 1
ATOM 885 C CA . PRO A 1 119 ? 18.855 0.907 1.794 1.00 84.25 119 PRO A CA 1
ATOM 886 C C . PRO A 1 119 ? 20.028 0.843 2.785 1.00 84.25 119 PRO A C 1
ATOM 888 O O . PRO A 1 119 ? 20.479 1.884 3.281 1.00 84.25 119 PRO A O 1
ATOM 891 N N . PRO A 1 120 ? 20.532 -0.365 3.094 1.00 87.31 120 PRO A N 1
ATOM 892 C CA . PRO A 1 120 ? 21.693 -0.500 3.957 1.00 87.31 120 PRO A CA 1
ATOM 893 C C . PRO A 1 120 ? 22.885 0.262 3.356 1.00 87.31 120 PRO A C 1
ATOM 895 O O . PRO A 1 120 ? 23.013 0.340 2.129 1.00 87.31 120 PRO A O 1
ATOM 898 N N . PRO A 1 121 ? 23.776 0.823 4.195 1.00 91.50 121 PRO A N 1
ATOM 899 C CA . PRO A 1 121 ? 24.990 1.450 3.697 1.00 91.50 121 PRO A CA 1
ATOM 900 C C . PRO A 1 121 ? 25.826 0.427 2.909 1.00 91.50 121 PRO A C 1
ATOM 902 O O . PRO A 1 121 ? 25.803 -0.766 3.237 1.00 91.50 121 PRO A O 1
ATOM 905 N N . PRO A 1 122 ? 26.580 0.869 1.888 1.00 91.62 122 PRO A N 1
ATOM 906 C CA . PRO A 1 122 ? 27.465 -0.019 1.151 1.00 91.62 122 PRO A CA 1
ATOM 907 C C . PRO A 1 122 ? 28.490 -0.666 2.098 1.00 91.62 122 PRO A C 1
ATOM 909 O O . PRO A 1 122 ? 28.884 -0.050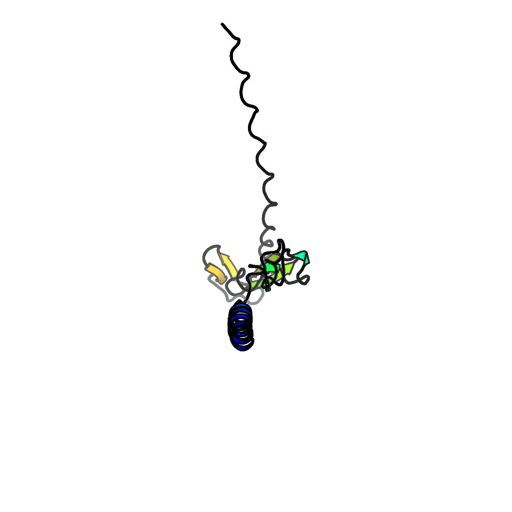 3.097 1.00 91.62 122 PRO A O 1
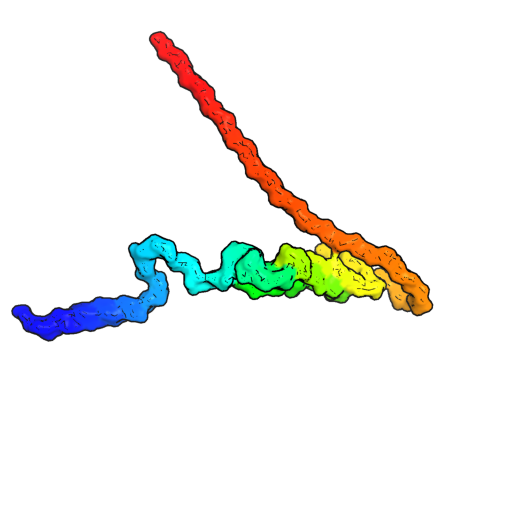ATOM 912 N N . PRO A 1 123 ? 28.942 -1.898 1.802 1.00 92.25 123 PRO A N 1
ATOM 913 C CA . PRO A 1 123 ? 29.975 -2.546 2.596 1.00 92.25 123 PRO A CA 1
ATOM 914 C C . PRO A 1 123 ? 31.263 -1.704 2.596 1.00 92.25 123 PRO A C 1
ATOM 916 O O . PRO A 1 123 ? 31.556 -1.022 1.608 1.00 92.25 123 PRO A O 1
ATOM 919 N N . PRO A 1 124 ? 32.051 -1.740 3.686 1.00 93.31 124 PRO A N 1
ATOM 920 C CA . PRO A 1 124 ? 33.331 -1.048 3.727 1.00 93.31 124 PRO A CA 1
ATOM 921 C C . PRO A 1 124 ? 34.270 -1.589 2.635 1.00 93.31 124 PRO A C 1
ATOM 923 O O . PRO A 1 124 ? 34.192 -2.773 2.287 1.00 93.31 124 PRO A O 1
ATOM 926 N N . PRO A 1 125 ? 35.178 -0.752 2.101 1.00 93.88 125 PRO A N 1
ATOM 927 C CA . PRO A 1 125 ? 36.162 -1.208 1.132 1.00 93.88 125 PRO A CA 1
ATOM 928 C C . PRO A 1 125 ? 37.055 -2.304 1.742 1.00 93.88 125 PRO A C 1
ATOM 930 O O . PRO A 1 125 ? 37.314 -2.285 2.952 1.00 93.88 125 PRO A O 1
ATOM 933 N N . PRO A 1 126 ? 37.546 -3.254 0.926 1.00 94.44 126 PRO A N 1
ATOM 934 C CA . PRO A 1 126 ? 38.473 -4.271 1.399 1.00 94.44 126 PRO A CA 1
ATOM 935 C C . PRO A 1 126 ? 39.759 -3.624 1.944 1.00 94.44 126 PRO A C 1
ATOM 937 O O . PRO A 1 126 ? 40.160 -2.553 1.473 1.00 94.44 126 PRO A O 1
ATOM 940 N N . PRO A 1 127 ? 40.425 -4.257 2.927 1.00 94.44 127 PRO A N 1
ATOM 941 C CA . PRO A 1 127 ? 41.694 -3.760 3.441 1.00 94.44 127 PRO A CA 1
ATOM 942 C C . PRO A 1 127 ? 42.754 -3.719 2.327 1.00 94.44 127 PRO A C 1
ATOM 944 O O . PRO A 1 127 ? 42.709 -4.539 1.403 1.00 94.44 127 PRO A O 1
ATOM 947 N N . PRO A 1 128 ? 43.725 -2.789 2.402 1.00 94.56 128 PRO A N 1
ATOM 948 C CA . PRO A 1 128 ? 44.813 -2.737 1.438 1.00 94.56 128 PRO A CA 1
ATOM 949 C C . PRO A 1 128 ? 45.632 -4.038 1.476 1.00 94.56 128 PRO A C 1
ATOM 951 O O . PRO A 1 128 ? 45.762 -4.653 2.541 1.00 94.56 128 PRO A O 1
ATOM 954 N N . PRO A 1 129 ? 46.200 -4.465 0.334 1.00 94.69 129 PRO A N 1
ATOM 955 C CA . PRO A 1 129 ? 47.064 -5.635 0.297 1.00 94.69 129 PRO A CA 1
ATOM 956 C C . PRO A 1 129 ? 48.296 -5.425 1.194 1.00 94.69 129 PRO A C 1
ATOM 958 O O . PRO A 1 129 ? 48.758 -4.289 1.352 1.00 94.69 129 PRO A O 1
ATOM 961 N N . PRO A 1 130 ? 48.847 -6.502 1.783 1.00 94.19 130 PRO A N 1
ATOM 962 C CA . PRO A 1 130 ? 50.076 -6.410 2.560 1.00 94.19 130 PRO A CA 1
ATOM 963 C C . PRO A 1 130 ? 51.240 -5.912 1.681 1.00 94.19 130 PRO A C 1
ATOM 965 O O . PRO A 1 130 ? 51.252 -6.178 0.474 1.00 94.19 130 PRO A O 1
ATOM 968 N N . PRO A 1 131 ? 52.224 -5.200 2.261 1.00 92.62 131 PRO A N 1
ATOM 969 C CA . PRO A 1 131 ? 53.407 -4.776 1.522 1.00 92.62 131 PRO A CA 1
ATOM 970 C C . PRO A 1 131 ? 54.202 -5.996 1.015 1.00 92.62 131 PRO A C 1
ATOM 972 O O . PRO A 1 131 ? 54.189 -7.043 1.670 1.00 92.62 131 PRO A O 1
ATOM 975 N N . PRO A 1 132 ? 54.883 -5.881 -0.140 1.00 90.31 132 PRO A N 1
ATOM 976 C CA . PRO A 1 132 ? 55.737 -6.949 -0.652 1.00 90.31 132 PRO A CA 1
ATOM 977 C C . PRO A 1 132 ? 56.916 -7.232 0.303 1.00 90.31 132 PRO A C 1
ATOM 979 O O . PRO A 1 132 ? 57.315 -6.327 1.042 1.00 90.31 132 PRO A O 1
ATOM 982 N N . PRO A 1 133 ? 57.445 -8.474 0.302 1.00 88.19 133 PRO A N 1
ATOM 983 C CA . PRO A 1 133 ? 58.569 -8.885 1.145 1.00 88.19 133 PRO A CA 1
ATOM 984 C C . PRO A 1 133 ? 59.889 -8.194 0.784 1.00 88.19 133 PRO A C 1
ATOM 986 O O . PRO A 1 133 ? 60.073 -7.827 -0.401 1.00 88.19 133 PRO A O 1
#

Secondary structure (DSSP, 8-state):
--HHHHHHHHHHHHHHHHT-SS---SS----TT-S-SSGGGS-TT-EEETTEEE-TTTTT--BSEEEEEETTEEEEEEPTTEEEETTTEEEE-S----TT---PPPPP-PPPPPPPPPPPPPPPPPPPPPPP-

Radius of gyration: 29.39 Å; chains: 1; bounding box: 88×40×82 Å

Organism: NCBI:txid36148